Protein AF-A0A212S4M4-F1 (afdb_monomer)

Foldseek 3Di:
DFDCPPQNKTWDQDPPPRDIDIDRCVVPVVSCVVVVVPPDDPLLVLLVVLQVCVLVVHDQVVSCVVSVHPDSVVSVVSRPDCNNVVVVVVVVVVVVVVPDDDDD

Mean predicted aligned error: 15.21 Å

Sequence (104 aa):
MACLGDNFEEYKQTTKTGAIAAHDLKLCPLVMRVIGMKGVWNMDARASGISANDDADADQDDIMAQAAHSQVSTMARYVRGTIGTLRKVANLRAAHRADRKPND

Solvent-accessible surface area (backbone atoms only — not comparable to full-atom values): 6366 Å² total; per-residue (Å²): 134,82,71,74,46,99,76,50,37,48,73,45,71,38,92,89,76,65,47,74,49,77,43,63,44,78,78,36,74,62,53,33,50,74,74,59,60,67,86,66,49,75,65,57,56,51,23,49,53,51,19,51,40,46,62,66,68,50,59,67,67,59,53,26,60,76,65,72,43,96,43,71,75,65,52,57,73,34,48,80,66,58,63,51,60,52,50,52,50,51,50,52,51,51,53,54,55,69,71,51,71,82,85,128

Structure (mmCIF, N/CA/C/O backbone):
data_AF-A0A212S4M4-F1
#
_entry.id   AF-A0A212S4M4-F1
#
loop_
_atom_site.group_PDB
_atom_site.id
_atom_site.type_symbol
_atom_site.label_atom_id
_atom_site.label_alt_id
_atom_site.label_comp_id
_atom_site.label_asym_id
_atom_site.label_entity_id
_atom_site.label_seq_id
_atom_site.pdbx_PDB_ins_code
_atom_site.Cartn_x
_atom_site.Cartn_y
_atom_site.Cartn_z
_atom_site.occupancy
_atom_site.B_iso_or_equiv
_atom_site.auth_seq_id
_atom_site.auth_comp_id
_atom_site.auth_asym_id
_atom_site.auth_atom_id
_atom_site.pdbx_PDB_model_num
ATOM 1 N N . MET A 1 1 ? -20.793 17.224 11.805 1.00 41.28 1 MET A N 1
ATOM 2 C CA . MET A 1 1 ? -19.807 16.549 10.942 1.00 41.28 1 MET A CA 1
ATOM 3 C C . MET A 1 1 ? -19.246 15.398 11.755 1.00 41.28 1 MET A C 1
ATOM 5 O O . MET A 1 1 ? -18.525 15.656 12.707 1.00 41.28 1 MET A O 1
ATOM 9 N N . ALA A 1 2 ? -19.721 14.174 11.523 1.00 46.06 2 ALA A N 1
ATOM 10 C CA . ALA A 1 2 ? -19.197 13.004 12.222 1.00 46.06 2 ALA A CA 1
ATOM 11 C C . ALA A 1 2 ? -17.858 12.651 11.569 1.00 46.06 2 ALA A C 1
ATOM 13 O O . ALA A 1 2 ? -17.828 12.306 10.390 1.00 46.06 2 ALA A O 1
ATOM 14 N N . CYS A 1 3 ? -16.756 12.828 12.293 1.00 41.53 3 CYS A N 1
ATOM 15 C CA . CYS A 1 3 ? -15.466 12.326 11.845 1.00 41.53 3 CYS A CA 1
ATOM 16 C C . CYS A 1 3 ? -15.454 10.818 12.093 1.00 41.53 3 CYS A C 1
ATOM 18 O O . CYS A 1 3 ? -15.454 10.387 13.243 1.00 41.53 3 CYS A O 1
ATOM 20 N N . LEU A 1 4 ? -15.465 10.028 11.022 1.00 54.53 4 LEU A N 1
ATOM 21 C CA . LEU A 1 4 ? -15.038 8.635 11.083 1.00 54.53 4 LEU A CA 1
ATOM 22 C C . LEU A 1 4 ? -13.532 8.663 11.354 1.00 54.53 4 LEU A C 1
ATOM 24 O O . LEU A 1 4 ? -12.756 9.005 10.467 1.00 54.53 4 LEU A O 1
ATOM 28 N N . GLY A 1 5 ? -13.132 8.415 12.600 1.00 55.19 5 GLY A N 1
ATOM 29 C CA . GLY A 1 5 ? -11.719 8.244 12.930 1.00 55.19 5 GLY A CA 1
ATOM 30 C C . GLY A 1 5 ? -11.162 6.979 12.276 1.00 55.19 5 GLY A C 1
ATOM 3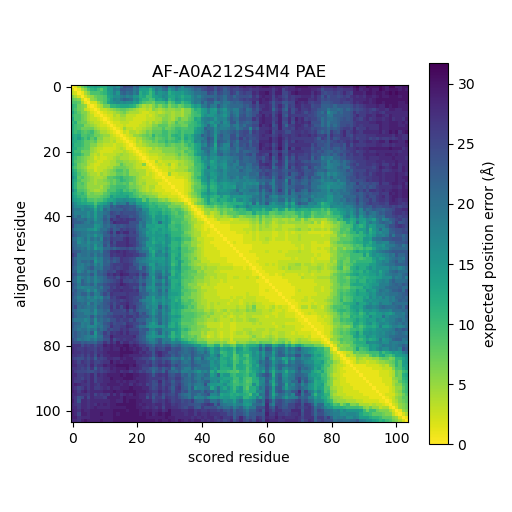1 O O . GLY A 1 5 ? -11.922 6.066 11.943 1.00 55.19 5 GLY A O 1
ATOM 32 N N . ASP A 1 6 ? -9.835 6.896 12.171 1.00 58.81 6 ASP A N 1
ATOM 33 C CA . ASP A 1 6 ? -9.078 5.779 11.570 1.00 58.81 6 ASP A CA 1
ATOM 34 C C . ASP A 1 6 ? -9.453 4.383 12.122 1.00 58.81 6 ASP A C 1
ATOM 36 O O . ASP A 1 6 ? -9.156 3.354 11.519 1.00 58.81 6 ASP A O 1
ATOM 40 N N . ASN A 1 7 ? -10.165 4.341 13.252 1.00 67.31 7 ASN A N 1
ATOM 41 C CA . ASN A 1 7 ? -10.626 3.140 13.934 1.00 67.31 7 ASN A CA 1
ATOM 42 C C . ASN A 1 7 ? -12.078 2.728 13.640 1.00 67.31 7 ASN A C 1
ATOM 44 O O . ASN A 1 7 ? -12.550 1.827 14.321 1.00 67.31 7 ASN A O 1
ATOM 48 N N . PHE A 1 8 ? -12.794 3.310 12.668 1.00 75.62 8 PHE A N 1
ATOM 49 C CA . PHE A 1 8 ? -14.199 2.941 12.370 1.00 75.62 8 PHE A CA 1
ATOM 50 C C . PHE A 1 8 ? -15.125 2.994 13.603 1.00 75.62 8 PHE A C 1
ATOM 52 O O . PHE A 1 8 ? -16.032 2.176 13.774 1.00 75.62 8 PHE A O 1
ATOM 59 N N . GLU A 1 9 ? -14.883 3.968 14.473 1.00 81.75 9 GLU A N 1
ATOM 60 C CA . GLU A 1 9 ? -15.689 4.223 15.661 1.00 81.75 9 GLU A CA 1
ATOM 61 C C . GLU A 1 9 ? -16.551 5.462 15.429 1.00 81.75 9 GLU A C 1
ATOM 63 O O . GLU A 1 9 ? -16.052 6.527 15.056 1.00 81.75 9 GLU A O 1
ATOM 68 N N . GLU A 1 10 ? -17.854 5.326 15.655 1.00 81.75 10 GLU A N 1
ATOM 69 C CA . GLU A 1 10 ? -18.790 6.441 15.606 1.00 81.75 10 GLU A CA 1
ATOM 70 C C . GLU A 1 10 ? -19.093 6.940 17.013 1.00 81.75 10 GLU A C 1
ATOM 72 O O . GLU A 1 10 ? -19.582 6.202 17.870 1.00 81.75 10 GLU A O 1
ATOM 77 N N . TYR A 1 11 ? -18.842 8.229 17.232 1.00 81.75 11 TYR A N 1
ATOM 78 C CA . TYR A 1 11 ? -19.122 8.906 18.489 1.00 81.75 11 TYR A CA 1
ATOM 79 C C . TYR A 1 11 ? -20.293 9.860 18.311 1.00 81.75 11 TYR A C 1
ATOM 81 O O . TYR A 1 11 ? -20.272 10.757 17.464 1.00 81.75 11 TYR A O 1
ATOM 89 N N . LYS A 1 12 ? -21.316 9.698 19.149 1.00 83.38 12 LYS A N 1
ATOM 90 C CA . LYS A 1 12 ? -22.462 10.600 19.196 1.00 83.38 12 LYS A CA 1
ATOM 91 C C . LYS A 1 12 ? -22.642 11.150 20.600 1.00 83.38 12 LYS A C 1
ATOM 93 O O . LYS A 1 12 ? -22.905 10.404 21.540 1.00 83.38 12 LYS A O 1
ATOM 98 N N . GLN A 1 13 ? -22.595 12.473 20.721 1.00 88.12 13 GLN A N 1
ATOM 99 C CA . GLN A 1 13 ? -23.018 13.157 21.934 1.00 88.12 13 GLN A CA 1
ATOM 100 C C . GLN A 1 13 ? -24.540 13.316 21.934 1.00 88.12 13 GLN A C 1
ATOM 102 O O . GLN A 1 13 ? -25.142 13.838 20.992 1.00 88.12 13 GLN A O 1
ATOM 107 N N . THR A 1 14 ? -25.183 12.827 22.985 1.00 82.12 14 THR A N 1
ATOM 108 C CA . THR A 1 14 ? -26.637 12.888 23.130 1.00 82.12 14 THR A CA 1
ATOM 109 C C . THR A 1 14 ? -27.063 14.252 23.667 1.00 82.12 14 THR A C 1
ATOM 111 O O . THR A 1 14 ? -26.523 14.754 24.648 1.00 82.12 14 THR A O 1
ATOM 114 N N . THR A 1 15 ? -28.063 14.866 23.037 1.00 85.38 15 THR A N 1
ATOM 115 C CA . THR A 1 15 ? -28.515 16.228 23.374 1.00 85.38 15 THR A CA 1
ATOM 116 C C . THR A 1 15 ? -29.266 16.311 24.702 1.00 85.38 15 THR A C 1
ATOM 118 O O . THR A 1 15 ? -29.335 17.380 25.296 1.00 85.38 15 THR A O 1
ATOM 121 N N . LYS A 1 16 ? -29.828 15.192 25.180 1.00 82.62 16 LYS A N 1
ATOM 122 C CA . LYS A 1 16 ? -30.659 15.157 26.393 1.00 82.62 16 LYS A CA 1
ATOM 123 C C . LYS A 1 16 ? -29.863 14.935 27.680 1.00 82.62 16 LYS A C 1
ATOM 125 O O . LYS A 1 16 ? -30.260 15.443 28.720 1.00 82.62 16 LYS A O 1
ATOM 130 N N . THR A 1 17 ? -28.775 14.169 27.630 1.00 83.38 17 THR A N 1
ATOM 131 C CA . THR A 1 17 ? -27.977 13.814 28.819 1.00 83.38 17 THR A CA 1
ATOM 132 C C . THR A 1 17 ? -26.514 14.230 28.704 1.00 83.38 17 THR A C 1
ATOM 134 O O . THR A 1 17 ? -25.763 14.060 29.657 1.00 83.38 17 THR A O 1
ATOM 137 N N . GLY A 1 18 ? -26.082 14.743 27.546 1.00 83.50 18 GLY A N 1
ATOM 138 C CA . GLY A 1 18 ? -24.682 15.075 27.278 1.00 83.50 18 GLY A CA 1
ATOM 139 C C . GLY A 1 18 ? -23.762 13.855 27.171 1.00 83.50 18 GLY A C 1
ATOM 140 O O . GLY A 1 18 ? -22.575 14.023 26.903 1.00 83.50 18 GLY A O 1
ATOM 141 N N . ALA A 1 19 ? -24.292 12.640 27.347 1.00 83.56 19 ALA A N 1
ATOM 142 C CA . ALA A 1 19 ? -23.524 11.406 27.322 1.00 83.56 19 ALA A CA 1
ATOM 143 C C . ALA A 1 19 ? -23.011 11.106 25.912 1.00 83.56 19 ALA A C 1
ATOM 145 O O . ALA A 1 19 ? -23.720 11.332 24.924 1.00 83.56 19 ALA A O 1
ATOM 146 N N . ILE A 1 20 ? -21.798 10.561 25.841 1.00 84.25 20 ILE A N 1
ATOM 147 C CA . ILE A 1 20 ? -21.179 10.094 24.605 1.00 84.25 20 ILE A CA 1
ATOM 148 C C . ILE A 1 20 ? -21.518 8.613 24.438 1.00 84.25 20 ILE A C 1
ATOM 150 O O . ILE A 1 20 ? -21.151 7.789 25.272 1.00 84.25 20 ILE A O 1
ATOM 154 N N . ALA A 1 21 ? -22.222 8.286 23.359 1.00 77.00 21 ALA A N 1
ATOM 155 C CA . ALA A 1 21 ? -22.387 6.920 22.892 1.00 77.00 21 ALA A CA 1
ATOM 156 C C . ALA A 1 21 ? -21.320 6.645 21.829 1.00 77.00 21 ALA A C 1
ATOM 158 O O . ALA A 1 21 ? -21.283 7.332 20.805 1.00 77.00 21 ALA A O 1
ATOM 159 N N . ALA A 1 22 ? -20.453 5.673 22.100 1.00 80.31 22 ALA A N 1
ATOM 160 C CA . ALA A 1 22 ? -19.459 5.179 21.158 1.00 80.31 22 ALA A CA 1
ATOM 161 C C . ALA A 1 22 ? -19.950 3.858 20.550 1.00 80.31 22 ALA A C 1
ATOM 163 O O . ALA A 1 22 ? -20.385 2.960 21.275 1.00 80.31 22 ALA A O 1
ATOM 164 N N . HIS A 1 23 ? -19.884 3.744 19.229 1.00 79.31 23 HIS A N 1
ATOM 165 C CA . HIS A 1 23 ? -20.219 2.536 18.487 1.00 79.31 23 HIS A CA 1
ATOM 166 C C . HIS A 1 23 ? -18.994 2.065 17.706 1.00 79.31 23 HIS A C 1
ATOM 168 O O . HIS A 1 23 ? -18.523 2.769 16.816 1.00 79.31 23 HIS A O 1
ATOM 174 N N . ASP A 1 24 ? -18.496 0.866 18.017 1.00 83.00 24 ASP A N 1
ATOM 175 C CA . ASP A 1 24 ? -17.468 0.207 17.208 1.00 83.00 24 ASP A CA 1
ATOM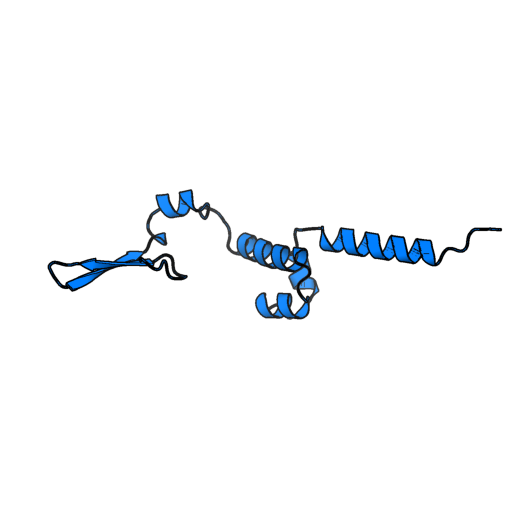 176 C C . ASP A 1 24 ? -18.138 -0.524 16.038 1.00 83.00 24 ASP A C 1
ATOM 178 O O . ASP A 1 24 ? -18.817 -1.544 16.210 1.00 83.00 24 ASP A O 1
ATOM 182 N N . LEU A 1 25 ? -17.964 0.012 14.829 1.00 79.19 25 LEU A N 1
ATOM 183 C CA . LEU A 1 25 ? -18.586 -0.538 13.631 1.00 79.19 25 LEU A CA 1
ATOM 184 C C . LEU A 1 25 ? -17.946 -1.861 13.184 1.00 79.19 25 LEU A C 1
ATOM 186 O O . LEU A 1 25 ? -18.570 -2.598 12.415 1.00 79.19 25 LEU A O 1
ATOM 190 N N . LYS A 1 26 ? -16.765 -2.227 13.705 1.00 75.38 26 LYS A N 1
ATOM 191 C CA . LYS A 1 26 ? -16.124 -3.531 13.444 1.00 75.38 26 LYS A CA 1
ATOM 192 C C . LYS A 1 26 ? -16.924 -4.684 14.040 1.00 75.38 26 LYS A C 1
ATOM 194 O O . LYS A 1 26 ? -16.900 -5.797 13.513 1.00 75.38 26 LYS A O 1
ATOM 199 N N . LEU A 1 27 ? -17.664 -4.419 15.118 1.00 78.31 27 LEU A N 1
ATOM 200 C CA . LEU A 1 27 ? -18.524 -5.403 15.773 1.00 78.31 27 LEU A CA 1
ATOM 201 C C . LEU A 1 27 ? -19.796 -5.689 14.964 1.00 78.31 27 LEU A C 1
ATOM 203 O O . LEU A 1 27 ? -20.457 -6.697 15.204 1.00 78.31 27 LEU A O 1
ATOM 207 N N . CYS A 1 28 ? -20.142 -4.838 13.990 1.00 76.31 28 CYS A N 1
ATOM 208 C CA . CYS A 1 28 ? -21.296 -5.042 13.124 1.00 76.31 28 CYS A CA 1
ATOM 209 C C . CYS A 1 28 ? -20.931 -5.947 11.930 1.00 76.31 28 CYS A C 1
ATOM 211 O O . CYS A 1 28 ? -20.239 -5.516 10.999 1.00 76.31 28 CYS A O 1
ATOM 213 N N . PRO A 1 29 ? -21.459 -7.186 11.849 1.00 70.19 29 PRO A N 1
ATOM 214 C CA . PRO A 1 29 ? -21.100 -8.123 10.783 1.00 70.19 29 PRO A CA 1
ATOM 215 C C . PRO A 1 29 ? -21.566 -7.678 9.391 1.00 70.19 29 PRO A C 1
ATOM 217 O O . PRO A 1 29 ? -21.116 -8.248 8.391 1.00 70.19 29 PRO A O 1
ATOM 220 N N . LEU A 1 30 ? -22.510 -6.734 9.329 1.00 78.81 30 LEU A N 1
ATOM 221 C CA . LEU A 1 30 ? -23.063 -6.172 8.101 1.00 78.81 30 LEU A CA 1
ATOM 222 C C . LEU A 1 30 ? -22.165 -5.058 7.557 1.00 78.81 30 LEU A C 1
ATOM 224 O O . LEU A 1 30 ? -21.862 -5.071 6.369 1.00 78.81 30 LEU A O 1
ATOM 228 N N . VAL A 1 31 ? -21.643 -4.186 8.428 1.00 76.62 31 VAL A N 1
ATOM 229 C CA . VAL A 1 31 ? -20.641 -3.177 8.047 1.00 76.62 31 VAL A CA 1
ATOM 230 C C . VAL A 1 31 ? -19.385 -3.866 7.525 1.00 76.62 31 VAL A C 1
ATOM 232 O O . VAL A 1 31 ? -18.990 -3.604 6.396 1.00 76.62 31 VAL A O 1
ATOM 235 N N . MET A 1 32 ? -18.856 -4.856 8.256 1.00 71.75 32 MET A N 1
ATOM 236 C CA . MET A 1 32 ? -17.696 -5.653 7.823 1.00 71.75 32 MET A CA 1
ATOM 237 C C . MET A 1 32 ? -17.907 -6.374 6.480 1.00 71.75 32 MET A C 1
ATOM 239 O O . MET A 1 32 ? -16.950 -6.648 5.759 1.00 71.75 32 MET A O 1
ATOM 243 N N . ARG A 1 33 ? -19.162 -6.693 6.131 1.00 67.31 33 ARG A N 1
ATOM 244 C CA . ARG A 1 33 ? -19.522 -7.284 4.835 1.00 67.31 33 ARG A CA 1
ATOM 245 C C . ARG A 1 33 ? -19.569 -6.235 3.723 1.00 67.31 33 ARG A C 1
ATOM 247 O O . ARG A 1 33 ? -19.064 -6.509 2.643 1.00 67.31 33 ARG A O 1
ATOM 254 N N . VAL A 1 34 ? -20.180 -5.075 3.973 1.00 73.88 34 VAL A N 1
ATOM 255 C CA . VAL A 1 34 ? -20.313 -3.982 2.990 1.00 73.88 34 VAL A CA 1
ATOM 256 C C . VAL A 1 34 ? -18.950 -3.400 2.627 1.00 73.88 34 VAL A C 1
ATOM 258 O O . VAL A 1 34 ? -18.686 -3.168 1.454 1.00 73.88 34 VAL A O 1
ATOM 261 N N . ILE A 1 35 ? -18.057 -3.252 3.607 1.00 72.69 35 ILE A N 1
ATOM 262 C CA . ILE A 1 35 ? -16.674 -2.816 3.370 1.00 72.69 35 ILE A CA 1
ATOM 263 C C . ILE A 1 35 ? -15.781 -3.934 2.795 1.00 72.69 35 ILE A C 1
ATOM 265 O O . ILE A 1 35 ? -14.592 -3.723 2.591 1.00 72.69 35 ILE A O 1
ATOM 269 N N . GLY A 1 36 ? -16.321 -5.138 2.563 1.00 63.25 36 GLY A N 1
ATOM 270 C CA . GLY A 1 36 ? -15.592 -6.251 1.945 1.00 63.25 36 GLY A CA 1
ATOM 271 C C . GLY A 1 36 ? -14.495 -6.886 2.809 1.00 63.25 36 GLY A C 1
ATOM 272 O O . GLY A 1 36 ? -13.744 -7.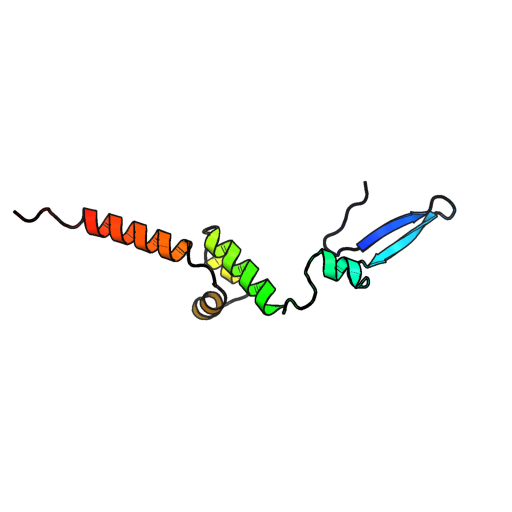718 2.315 1.00 63.25 36 GLY A O 1
ATOM 273 N N . MET A 1 37 ? -14.400 -6.553 4.099 1.00 62.94 37 MET A N 1
ATOM 274 C CA . MET A 1 37 ? -13.330 -7.024 4.996 1.00 62.94 37 MET A CA 1
ATOM 275 C C . MET A 1 37 ? -13.612 -8.383 5.660 1.00 62.94 37 MET A C 1
ATOM 277 O O . MET A 1 37 ? -12.874 -8.816 6.545 1.00 62.94 37 MET A O 1
ATOM 281 N N . LYS A 1 38 ? -14.669 -9.098 5.259 1.00 57.28 38 LYS A N 1
ATOM 282 C CA . LYS A 1 38 ? -14.911 -10.470 5.729 1.00 57.28 38 LYS A CA 1
ATOM 283 C C . LYS A 1 38 ? -14.082 -11.467 4.922 1.00 57.28 38 LYS A C 1
ATOM 285 O O . LYS A 1 38 ? -14.345 -11.672 3.744 1.00 57.28 38 LYS A O 1
ATOM 290 N N . GLY A 1 39 ? -13.137 -12.130 5.586 1.00 60.56 39 GLY A N 1
ATOM 291 C CA . GLY A 1 39 ? -12.322 -13.196 4.989 1.00 60.56 39 GLY A CA 1
ATOM 292 C C . GLY A 1 39 ? -11.024 -12.722 4.331 1.00 60.56 39 GLY A C 1
ATOM 293 O O . GLY A 1 39 ? -10.304 -13.547 3.780 1.00 60.56 39 GLY A O 1
ATOM 294 N N . VAL A 1 40 ? -10.696 -11.429 4.416 1.00 58.38 40 VAL A N 1
ATOM 295 C CA . VAL A 1 40 ? -9.373 -10.928 4.023 1.00 58.38 40 VAL A CA 1
ATOM 296 C C . VAL A 1 40 ? -8.373 -11.348 5.093 1.00 58.38 40 VAL A C 1
ATOM 298 O O . VAL A 1 40 ? -8.464 -10.924 6.245 1.00 58.38 40 VAL A O 1
ATOM 301 N N . TRP A 1 41 ? -7.425 -12.205 4.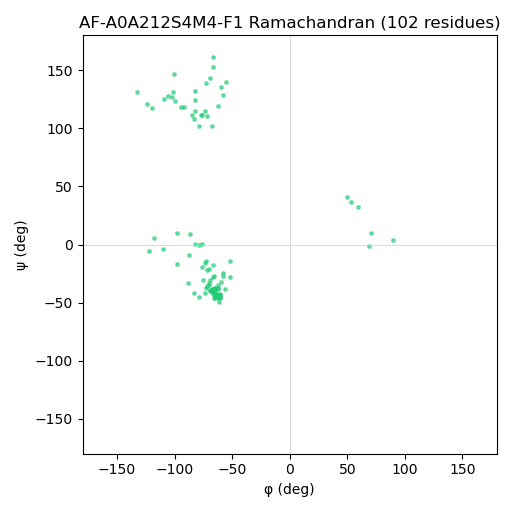728 1.00 70.00 41 TRP A N 1
ATOM 302 C CA . TRP A 1 41 ? -6.334 -12.563 5.622 1.00 70.00 41 TRP A CA 1
ATOM 303 C C . TRP A 1 41 ? -5.367 -11.380 5.734 1.00 70.00 41 TRP A C 1
ATOM 305 O O . TRP A 1 41 ? -5.046 -10.740 4.732 1.00 70.00 41 TRP A O 1
ATOM 315 N N . ASN A 1 42 ? -4.866 -11.087 6.939 1.00 73.12 42 ASN A N 1
ATOM 316 C CA . ASN A 1 42 ? -3.984 -9.933 7.189 1.00 73.12 42 ASN A CA 1
ATOM 317 C C . ASN A 1 42 ? -2.772 -9.872 6.237 1.00 73.12 42 ASN A C 1
ATOM 319 O O . ASN A 1 42 ? -2.276 -8.792 5.924 1.00 73.12 42 ASN A O 1
ATOM 323 N N . MET A 1 43 ? -2.307 -11.019 5.740 1.00 76.81 43 MET A N 1
ATOM 324 C CA . MET A 1 43 ? -1.211 -11.085 4.771 1.00 76.81 43 MET A CA 1
ATOM 325 C C . MET A 1 43 ? -1.612 -10.674 3.354 1.00 76.81 43 MET A C 1
ATOM 327 O O . MET A 1 43 ? -0.776 -10.127 2.642 1.00 76.81 43 MET A O 1
ATOM 331 N N . ASP A 1 44 ? -2.861 -10.894 2.942 1.00 74.75 44 ASP A N 1
ATOM 332 C CA . ASP A 1 44 ? -3.347 -10.423 1.643 1.00 74.75 44 ASP A CA 1
ATOM 333 C C . ASP A 1 44 ? -3.549 -8.906 1.656 1.00 74.75 44 ASP A C 1
ATOM 335 O O . ASP A 1 44 ? -3.169 -8.232 0.702 1.00 74.75 44 ASP A O 1
ATOM 339 N N . ALA A 1 45 ? -4.024 -8.349 2.775 1.00 72.00 45 ALA A N 1
ATOM 340 C CA . ALA A 1 45 ? -4.072 -6.900 2.972 1.00 72.00 45 ALA A CA 1
ATOM 341 C C . ALA A 1 45 ? -2.665 -6.273 2.919 1.00 72.00 45 ALA A C 1
ATOM 343 O O . ALA A 1 45 ? -2.446 -5.281 2.222 1.00 72.00 45 ALA A O 1
ATOM 344 N N . ARG A 1 46 ? -1.681 -6.892 3.589 1.00 81.06 46 ARG A N 1
ATOM 345 C CA . ARG A 1 46 ? -0.275 -6.453 3.548 1.00 81.06 46 ARG A CA 1
ATOM 346 C C . ARG A 1 46 ? 0.327 -6.553 2.144 1.00 81.06 46 ARG A C 1
ATOM 348 O O . ARG A 1 46 ? 0.990 -5.618 1.706 1.00 81.06 46 ARG A O 1
ATOM 355 N N . ALA A 1 47 ? 0.089 -7.656 1.434 1.00 83.62 47 ALA A N 1
ATOM 356 C CA . ALA A 1 47 ? 0.556 -7.836 0.059 1.00 83.62 47 ALA A CA 1
ATOM 357 C C . ALA A 1 47 ? -0.056 -6.802 -0.894 1.00 83.62 47 ALA A C 1
ATOM 359 O O . ALA A 1 47 ? 0.648 -6.272 -1.751 1.00 83.62 47 ALA A O 1
ATOM 360 N N . SER A 1 48 ? -1.335 -6.466 -0.707 1.00 74.12 48 SER A N 1
ATOM 361 C CA . SER A 1 48 ? -2.003 -5.416 -1.475 1.00 74.12 48 SER A CA 1
ATOM 362 C C . SER A 1 48 ? -1.372 -4.043 -1.243 1.00 74.12 48 SER A C 1
ATOM 364 O O . SER A 1 48 ? -1.176 -3.314 -2.207 1.00 74.12 48 SER A O 1
ATOM 366 N N . GLY A 1 49 ? -1.026 -3.694 0.002 1.00 82.12 49 GLY A N 1
ATOM 367 C CA . GLY A 1 49 ? -0.370 -2.418 0.315 1.00 82.12 49 GLY A CA 1
ATOM 368 C C . GLY A 1 49 ? 1.030 -2.305 -0.293 1.00 82.12 49 GLY A C 1
ATOM 369 O O . GLY A 1 49 ? 1.346 -1.310 -0.936 1.00 82.12 49 GLY A O 1
ATOM 370 N N . ILE A 1 50 ? 1.842 -3.360 -0.165 1.00 85.12 50 ILE A N 1
ATOM 371 C CA . ILE A 1 50 ? 3.189 -3.408 -0.760 1.00 85.12 50 ILE A CA 1
ATOM 372 C C . ILE A 1 50 ? 3.108 -3.335 -2.289 1.00 85.12 50 ILE A C 1
ATOM 374 O O . ILE A 1 50 ? 3.841 -2.566 -2.900 1.00 85.12 50 ILE A O 1
ATOM 378 N N . SER A 1 51 ? 2.194 -4.094 -2.902 1.00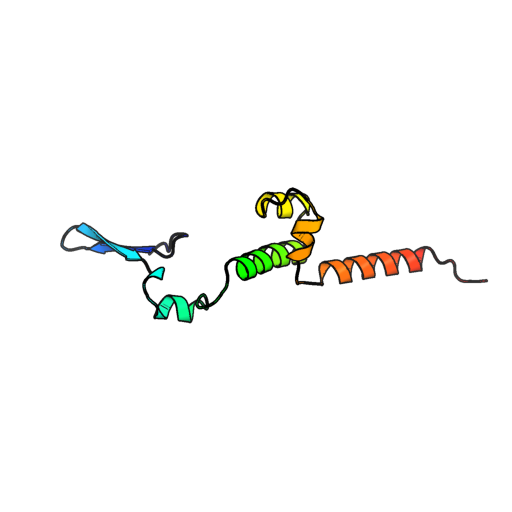 83.75 51 SER A N 1
ATOM 379 C CA . SER A 1 51 ? 2.013 -4.092 -4.360 1.00 83.75 51 SER A CA 1
ATOM 380 C C . SER A 1 51 ? 1.514 -2.744 -4.878 1.00 83.75 51 SER A C 1
ATOM 382 O O . SER A 1 51 ? 1.964 -2.302 -5.923 1.00 83.75 51 SER A O 1
ATOM 384 N N . ALA A 1 52 ? 0.625 -2.066 -4.145 1.00 79.12 52 ALA A N 1
ATOM 385 C CA . ALA A 1 52 ? 0.137 -0.743 -4.527 1.00 79.12 52 ALA A CA 1
ATOM 386 C C . ALA A 1 52 ? 1.241 0.324 -4.475 1.00 79.12 52 ALA A C 1
ATOM 388 O O . ALA A 1 52 ? 1.293 1.182 -5.352 1.00 79.12 52 ALA A O 1
ATOM 389 N N . ASN A 1 53 ? 2.133 0.260 -3.480 1.00 82.38 53 ASN A N 1
ATOM 390 C CA . ASN A 1 53 ? 3.278 1.168 -3.404 1.00 82.38 53 ASN A CA 1
ATOM 391 C C . ASN A 1 53 ? 4.304 0.888 -4.515 1.00 82.38 53 ASN A C 1
ATOM 393 O O . ASN A 1 53 ? 4.829 1.830 -5.102 1.00 82.38 53 ASN A O 1
ATOM 397 N N . ASP A 1 54 ? 4.548 -0.388 -4.830 1.00 83.12 54 ASP A N 1
ATOM 398 C CA . ASP A 1 54 ? 5.411 -0.796 -5.949 1.00 83.12 54 ASP A CA 1
ATOM 399 C C . ASP A 1 54 ? 4.835 -0.336 -7.302 1.00 83.12 54 ASP A C 1
ATOM 401 O O . ASP A 1 54 ? 5.536 0.266 -8.111 1.00 83.12 54 ASP A O 1
ATOM 405 N N . ASP A 1 55 ? 3.528 -0.514 -7.526 1.00 78.38 55 ASP A N 1
ATOM 406 C CA . ASP A 1 55 ? 2.844 -0.042 -8.738 1.00 78.38 55 ASP A CA 1
ATOM 407 C C . ASP A 1 55 ? 2.814 1.500 -8.840 1.00 78.38 55 ASP A C 1
ATOM 409 O O . ASP A 1 55 ? 2.785 2.050 -9.948 1.00 78.38 55 ASP A O 1
ATOM 413 N N . ALA A 1 56 ? 2.848 2.202 -7.701 1.00 81.44 56 ALA A N 1
ATOM 414 C CA . ALA A 1 56 ? 2.999 3.656 -7.617 1.00 81.44 56 ALA A CA 1
ATOM 415 C C . ALA A 1 56 ? 4.450 4.137 -7.816 1.00 81.44 56 ALA A C 1
ATOM 417 O O . ALA A 1 56 ? 4.678 5.347 -7.810 1.00 81.44 56 ALA A O 1
ATOM 418 N N . ASP A 1 57 ? 5.400 3.219 -8.036 1.00 80.12 57 A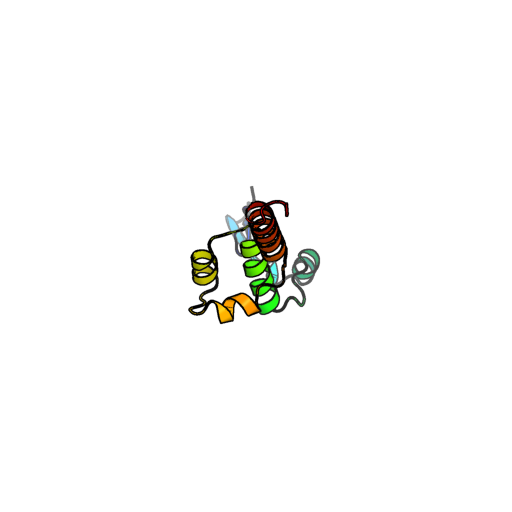SP A N 1
ATOM 419 C CA . ASP A 1 57 ? 6.830 3.501 -8.220 1.00 80.12 57 ASP A CA 1
ATOM 420 C C . ASP A 1 57 ? 7.446 4.219 -7.002 1.00 80.12 57 ASP A C 1
ATOM 422 O O . ASP A 1 57 ? 8.327 5.068 -7.140 1.00 80.12 57 ASP A O 1
ATOM 426 N N . ALA A 1 58 ? 6.939 3.919 -5.798 1.00 83.56 58 ALA A N 1
ATOM 427 C CA . ALA A 1 58 ? 7.504 4.442 -4.559 1.00 83.56 58 ALA A CA 1
ATOM 428 C C . ALA A 1 58 ? 8.907 3.864 -4.316 1.00 83.56 58 ALA A C 1
ATOM 430 O O . ALA A 1 58 ? 9.220 2.754 -4.755 1.00 83.56 58 ALA A O 1
ATOM 431 N N . ASP A 1 59 ? 9.750 4.616 -3.603 1.00 86.88 59 ASP A N 1
ATOM 432 C CA . ASP A 1 59 ? 11.116 4.180 -3.336 1.00 86.88 59 ASP A CA 1
ATOM 433 C C . ASP A 1 59 ? 11.136 2.856 -2.564 1.00 86.88 59 ASP A C 1
ATOM 435 O O . ASP A 1 59 ? 10.378 2.628 -1.617 1.00 86.88 59 ASP A O 1
ATOM 439 N N . GLN A 1 60 ? 12.009 1.954 -2.996 1.00 84.44 60 GLN A N 1
ATOM 440 C CA . GLN A 1 60 ? 12.009 0.591 -2.499 1.00 84.44 60 GLN A CA 1
ATOM 441 C C . GLN A 1 60 ? 12.458 0.506 -1.034 1.00 84.44 60 GLN A C 1
ATOM 443 O O . GLN A 1 60 ? 11.967 -0.362 -0.307 1.00 84.44 60 GLN A O 1
ATOM 448 N N . ASP A 1 61 ? 13.330 1.407 -0.579 1.00 87.56 61 ASP A N 1
ATOM 449 C CA . ASP A 1 61 ? 13.741 1.466 0.823 1.00 87.56 61 ASP A CA 1
ATOM 450 C C . ASP A 1 61 ? 12.603 2.008 1.701 1.00 87.56 61 ASP A C 1
ATOM 452 O O . ASP A 1 61 ? 12.371 1.476 2.791 1.00 87.56 61 ASP A O 1
ATOM 456 N N . ASP A 1 62 ? 11.807 2.955 1.197 1.00 87.81 62 ASP A N 1
ATOM 457 C CA . ASP A 1 62 ? 10.611 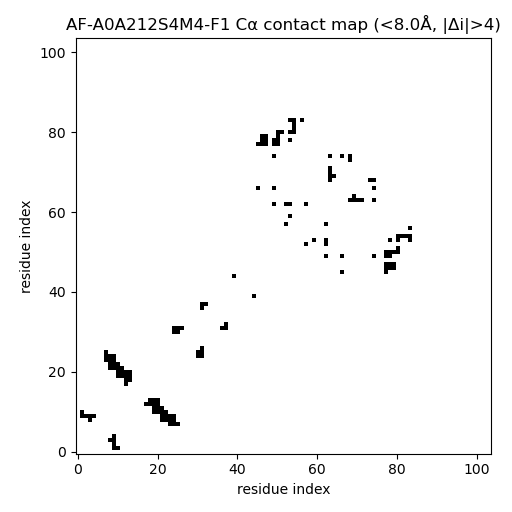3.464 1.882 1.00 87.81 62 ASP A CA 1
ATOM 458 C C . ASP A 1 62 ? 9.512 2.393 2.001 1.00 87.81 62 ASP A C 1
ATOM 460 O O . ASP A 1 62 ? 8.917 2.213 3.072 1.00 87.81 62 ASP A O 1
ATOM 464 N N . ILE A 1 63 ? 9.277 1.613 0.936 1.00 86.62 63 ILE A N 1
ATOM 465 C CA . ILE A 1 63 ? 8.352 0.466 0.963 1.00 86.62 63 ILE A CA 1
ATOM 466 C C . ILE A 1 63 ? 8.822 -0.567 1.991 1.00 86.62 63 ILE A C 1
ATOM 468 O O . ILE A 1 63 ? 8.014 -1.099 2.756 1.00 86.62 63 ILE A O 1
ATOM 472 N N . MET A 1 64 ? 10.125 -0.859 2.039 1.00 88.25 64 MET A N 1
ATOM 473 C CA . MET A 1 64 ? 10.693 -1.812 2.993 1.00 88.25 64 MET A CA 1
ATOM 474 C C . MET A 1 64 ? 10.615 -1.316 4.436 1.00 88.25 64 MET A C 1
ATOM 476 O O . MET A 1 64 ? 10.274 -2.109 5.320 1.00 88.25 64 MET A O 1
ATOM 480 N N . ALA A 1 65 ? 10.876 -0.031 4.678 1.00 88.94 65 ALA A N 1
ATOM 481 C CA . ALA A 1 65 ? 10.750 0.589 5.991 1.00 88.94 65 ALA A CA 1
ATOM 482 C C . ALA A 1 65 ? 9.298 0.529 6.490 1.00 88.94 65 ALA A C 1
ATOM 484 O O . ALA A 1 65 ? 9.047 0.083 7.612 1.00 88.94 65 ALA A O 1
ATOM 485 N N . GLN A 1 66 ? 8.333 0.874 5.632 1.00 85.50 66 GLN A N 1
ATOM 486 C CA . GLN A 1 66 ? 6.903 0.802 5.943 1.00 85.50 66 GLN A CA 1
ATOM 487 C C . GLN A 1 66 ? 6.426 -0.643 6.155 1.00 85.50 66 GLN A C 1
ATOM 489 O O . GLN A 1 66 ? 5.630 -0.916 7.056 1.00 85.50 66 GLN A O 1
ATOM 494 N N . ALA A 1 67 ? 6.939 -1.587 5.366 1.00 85.25 67 ALA A N 1
ATOM 495 C CA . ALA A 1 67 ? 6.639 -3.008 5.490 1.00 85.25 67 ALA A CA 1
ATOM 496 C C . ALA A 1 67 ? 7.468 -3.723 6.570 1.00 85.25 67 ALA A C 1
ATOM 498 O O . ALA A 1 67 ? 7.302 -4.931 6.726 1.00 85.25 67 ALA A O 1
ATOM 499 N N . ALA A 1 68 ? 8.355 -3.036 7.299 1.00 88.06 68 ALA A N 1
ATOM 500 C CA . ALA A 1 68 ? 9.277 -3.611 8.283 1.00 88.06 68 ALA A CA 1
ATOM 501 C C . ALA A 1 68 ? 10.084 -4.824 7.761 1.00 88.06 68 ALA A C 1
ATOM 503 O O . ALA A 1 68 ? 10.252 -5.832 8.453 1.00 88.06 68 ALA A O 1
ATOM 504 N N . HIS A 1 69 ? 10.558 -4.758 6.515 1.00 88.38 69 HIS A N 1
ATOM 505 C CA . HIS A 1 69 ? 11.407 -5.783 5.911 1.00 88.38 69 HIS A CA 1
ATOM 506 C C . HIS A 1 69 ? 12.868 -5.333 5.903 1.00 88.38 69 HIS A C 1
ATOM 508 O O . HIS A 1 69 ? 13.198 -4.288 5.364 1.00 88.38 69 HIS A O 1
ATOM 514 N N . SER A 1 70 ? 13.764 -6.159 6.443 1.00 87.25 70 SER A N 1
ATOM 515 C CA . SER A 1 70 ? 15.214 -5.915 6.395 1.00 87.25 70 SER A CA 1
ATOM 516 C C . SER A 1 70 ? 15.890 -6.467 5.136 1.00 87.25 70 SER A C 1
ATOM 518 O O . SER A 1 70 ? 17.075 -6.235 4.916 1.00 87.25 70 SER A O 1
ATOM 520 N N . GLN A 1 71 ? 15.163 -7.242 4.326 1.00 88.00 71 GLN A N 1
ATOM 521 C CA . GLN A 1 71 ? 15.676 -7.867 3.110 1.00 88.00 71 GLN A CA 1
ATOM 522 C C . GLN A 1 71 ? 14.715 -7.641 1.945 1.00 88.00 71 GLN A C 1
ATOM 524 O O . GLN A 1 71 ? 13.527 -7.967 2.033 1.00 88.00 71 GLN A O 1
ATOM 529 N N . VAL A 1 72 ? 15.267 -7.198 0.815 1.00 82.69 72 VAL A N 1
ATOM 530 C CA . VAL A 1 72 ? 14.544 -7.008 -0.452 1.00 82.69 72 VAL A CA 1
ATOM 531 C C . VAL A 1 72 ? 13.855 -8.295 -0.917 1.00 82.69 72 VAL A C 1
ATOM 533 O O . VAL A 1 72 ? 12.721 -8.268 -1.389 1.00 82.69 72 VAL A O 1
ATOM 536 N N . SER A 1 73 ? 14.507 -9.445 -0.731 1.00 83.44 73 SER A N 1
ATOM 537 C CA . SER A 1 73 ? 13.964 -10.765 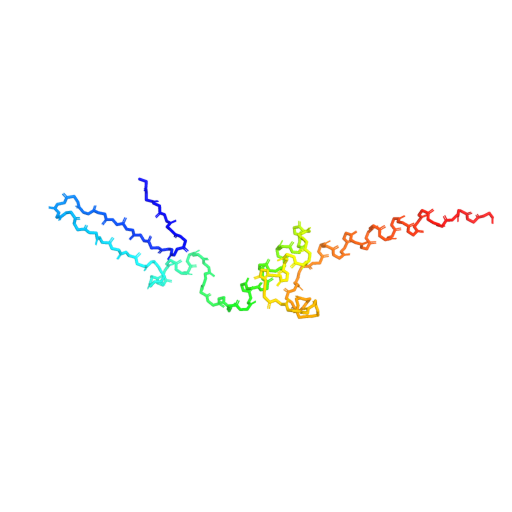-1.078 1.00 83.44 73 SER A CA 1
ATOM 538 C C . SER A 1 73 ? 12.664 -11.088 -0.335 1.00 83.44 73 SER A C 1
ATOM 540 O O . SER A 1 73 ? 11.793 -11.765 -0.880 1.00 83.44 73 SER A O 1
ATOM 542 N N . THR A 1 74 ? 12.512 -10.590 0.894 1.00 83.50 74 THR A N 1
ATOM 543 C CA . THR A 1 74 ? 11.302 -10.769 1.698 1.00 83.50 74 THR A CA 1
ATOM 544 C C . THR A 1 74 ? 10.171 -9.902 1.165 1.00 83.50 74 THR A C 1
ATOM 546 O O . THR A 1 74 ? 9.064 -10.407 1.031 1.00 83.50 74 THR A O 1
ATOM 549 N N . MET A 1 75 ? 10.445 -8.650 0.783 1.00 84.38 75 MET A N 1
ATOM 550 C CA . MET A 1 75 ? 9.461 -7.749 0.166 1.00 84.38 75 MET A CA 1
ATOM 551 C C . MET A 1 75 ? 8.984 -8.260 -1.196 1.00 84.38 75 MET A C 1
ATOM 553 O O . MET A 1 75 ? 7.782 -8.276 -1.453 1.00 84.38 75 MET A O 1
ATOM 557 N N . ALA A 1 76 ? 9.900 -8.765 -2.025 1.00 81.62 76 ALA A N 1
ATOM 558 C CA . ALA A 1 76 ? 9.591 -9.283 -3.357 1.00 81.62 76 ALA A CA 1
ATOM 559 C C . ALA A 1 76 ? 8.550 -10.421 -3.349 1.00 81.62 76 ALA A C 1
ATOM 561 O O . ALA A 1 76 ? 7.844 -10.612 -4.332 1.00 81.62 76 ALA A O 1
ATOM 562 N N . ARG A 1 77 ? 8.400 -11.156 -2.235 1.00 80.75 77 ARG A N 1
ATOM 563 C CA . ARG A 1 77 ? 7.363 -12.197 -2.073 1.00 80.75 77 ARG A CA 1
ATOM 564 C C . ARG A 1 77 ? 5.943 -11.636 -1.952 1.00 80.75 77 ARG A C 1
ATOM 566 O O . ARG A 1 77 ? 4.982 -12.376 -2.149 1.00 80.75 77 ARG A O 1
ATOM 573 N N . TYR A 1 78 ? 5.811 -10.368 -1.572 1.00 76.94 78 TYR A N 1
ATOM 574 C CA . TYR A 1 78 ? 4.529 -9.695 -1.361 1.00 76.94 78 TYR A CA 1
ATOM 575 C C . TYR A 1 78 ? 4.092 -8.852 -2.557 1.00 76.94 78 TYR A C 1
ATOM 577 O O . TYR A 1 78 ? 2.911 -8.526 -2.638 1.00 76.94 78 TYR A O 1
ATOM 585 N N . VAL A 1 79 ? 5.010 -8.525 -3.472 1.00 76.69 79 VAL A N 1
ATOM 586 C CA . VAL A 1 79 ? 4.693 -7.837 -4.727 1.00 76.69 79 VAL A CA 1
ATOM 587 C C . VAL A 1 79 ? 3.963 -8.822 -5.642 1.00 76.69 79 VAL A C 1
ATOM 589 O O . VAL A 1 79 ? 4.531 -9.814 -6.095 1.00 76.69 79 VAL A O 1
ATOM 592 N N . ARG A 1 80 ? 2.670 -8.576 -5.870 1.00 72.38 80 ARG A N 1
ATOM 593 C CA . ARG A 1 80 ? 1.794 -9.393 -6.728 1.00 72.38 80 ARG A CA 1
ATOM 594 C C . ARG A 1 80 ? 1.397 -8.672 -8.031 1.00 72.38 80 ARG A C 1
ATOM 596 O O . ARG A 1 80 ? 0.742 -9.284 -8.873 1.00 72.38 80 ARG A O 1
ATOM 603 N N . GLY A 1 81 ? 1.804 -7.408 -8.204 1.00 61.69 81 GLY A N 1
ATOM 604 C CA . GLY A 1 81 ? 1.624 -6.574 -9.403 1.00 61.69 81 GLY A CA 1
ATOM 605 C C . GLY A 1 81 ? 2.887 -6.512 -10.274 1.00 61.69 81 GLY A C 1
ATOM 606 O O . GLY A 1 81 ? 4.001 -6.618 -9.775 1.00 61.69 81 GLY A O 1
ATOM 607 N N . THR A 1 82 ? 2.722 -6.421 -11.598 1.00 56.78 82 THR A N 1
ATOM 608 C CA . THR A 1 82 ? 3.804 -6.546 -12.606 1.00 56.78 82 THR A CA 1
ATOM 609 C C . THR A 1 82 ? 4.015 -5.281 -13.445 1.00 56.78 82 THR A C 1
ATOM 611 O O . THR A 1 82 ? 4.812 -5.283 -14.387 1.00 56.78 82 THR A O 1
ATOM 614 N N . ILE A 1 83 ? 3.324 -4.177 -13.145 1.00 57.09 83 ILE A N 1
ATOM 615 C CA . ILE A 1 83 ? 3.382 -2.973 -13.988 1.00 57.09 83 ILE A CA 1
ATOM 616 C C . ILE A 1 83 ? 4.763 -2.307 -13.891 1.00 57.09 83 ILE A C 1
ATOM 618 O O . ILE A 1 83 ? 5.327 -1.934 -14.926 1.00 57.09 83 ILE A O 1
ATOM 622 N N . GLY A 1 84 ? 5.359 -2.248 -12.695 1.00 57.06 84 GLY A N 1
ATOM 623 C CA . GLY A 1 84 ? 6.725 -1.744 -12.498 1.00 57.06 84 GLY A CA 1
ATOM 624 C C . GLY A 1 84 ? 7.780 -2.560 -13.258 1.00 57.06 84 GLY A C 1
ATOM 625 O O . GLY A 1 84 ? 8.639 -2.008 -13.956 1.00 57.06 84 GLY A O 1
ATOM 626 N N . THR A 1 85 ? 7.666 -3.892 -13.247 1.00 60.59 85 THR A N 1
ATOM 627 C CA . THR A 1 85 ? 8.564 -4.789 -13.999 1.00 60.59 85 THR A CA 1
ATOM 628 C C . THR A 1 85 ? 8.383 -4.662 -15.512 1.00 60.59 85 THR A C 1
ATOM 630 O O . THR A 1 85 ? 9.374 -4.632 -16.245 1.00 60.59 85 THR A O 1
ATOM 633 N N . LEU A 1 86 ? 7.149 -4.506 -15.999 1.00 62.91 86 LEU A N 1
ATOM 634 C CA . LEU A 1 86 ? 6.868 -4.273 -17.419 1.00 62.91 86 LEU A CA 1
ATOM 635 C C . LEU A 1 86 ? 7.431 -2.928 -17.905 1.00 62.91 86 LEU A C 1
ATOM 637 O O . LEU A 1 86 ? 8.040 -2.880 -18.977 1.00 62.91 86 LEU A O 1
ATOM 641 N N . ARG A 1 87 ? 7.304 -1.856 -17.111 1.00 62.97 87 ARG A N 1
ATOM 642 C CA . ARG A 1 87 ? 7.881 -0.534 -17.416 1.00 62.97 87 ARG A CA 1
ATOM 643 C C . ARG A 1 87 ? 9.409 -0.576 -17.435 1.00 62.97 87 ARG A C 1
ATOM 645 O O . ARG A 1 87 ? 10.027 -0.083 -18.378 1.00 62.97 87 ARG A O 1
ATOM 652 N N . LYS A 1 88 ? 10.026 -1.240 -16.455 1.00 66.19 88 LYS A N 1
ATOM 653 C CA . LYS A 1 88 ? 11.483 -1.431 -16.390 1.00 66.19 88 LYS A CA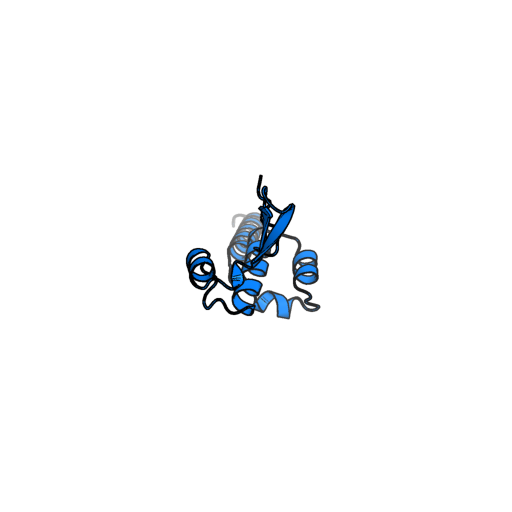 1
ATOM 654 C C . LYS A 1 88 ? 12.014 -2.205 -17.597 1.00 66.19 88 LYS A C 1
ATOM 656 O O . LYS A 1 88 ? 12.984 -1.782 -18.222 1.00 66.19 88 LYS A O 1
ATOM 661 N N . VAL A 1 89 ? 11.349 -3.291 -17.993 1.00 76.88 89 VAL A N 1
ATOM 662 C CA . VAL A 1 89 ? 11.701 -4.053 -19.202 1.00 76.88 89 VAL A CA 1
ATOM 663 C C . VAL A 1 89 ? 11.489 -3.223 -20.471 1.00 76.88 89 VAL A C 1
ATOM 665 O O . VAL A 1 89 ? 12.301 -3.312 -21.391 1.00 76.88 89 VAL A O 1
ATOM 668 N N . ALA A 1 90 ? 10.441 -2.397 -20.542 1.00 75.00 90 ALA A N 1
ATOM 669 C CA . ALA A 1 90 ? 10.223 -1.491 -21.669 1.00 75.00 90 ALA A CA 1
ATOM 670 C C . ALA A 1 90 ? 11.362 -0.465 -21.811 1.00 75.00 90 ALA A C 1
ATOM 672 O O . ALA A 1 90 ? 11.876 -0.291 -22.917 1.00 75.00 90 ALA A O 1
ATOM 673 N N . ASN A 1 91 ? 11.820 0.123 -20.701 1.00 74.25 91 ASN A N 1
ATOM 674 C CA . ASN A 1 91 ? 12.960 1.043 -20.675 1.00 74.25 91 ASN A CA 1
ATOM 675 C C . ASN A 1 91 ? 14.268 0.347 -21.074 1.00 74.25 91 ASN A C 1
ATOM 677 O O . ASN A 1 91 ? 14.995 0.847 -21.929 1.00 74.25 91 ASN A O 1
ATOM 681 N N . LEU A 1 92 ? 14.535 -0.849 -20.538 1.00 80.19 92 LEU A N 1
ATOM 682 C CA . LEU A 1 92 ? 15.711 -1.645 -20.910 1.00 80.19 92 LEU A CA 1
ATOM 683 C C . LEU A 1 92 ? 15.691 -2.050 -22.392 1.00 80.19 92 LEU A C 1
ATOM 685 O O . LEU A 1 92 ? 16.726 -2.030 -23.052 1.00 80.19 92 LEU A O 1
ATOM 689 N N . ARG A 1 93 ? 14.517 -2.367 -22.953 1.00 82.75 93 ARG A N 1
ATOM 690 C CA . ARG A 1 93 ? 14.354 -2.649 -24.389 1.00 82.75 93 ARG A CA 1
ATOM 691 C C . ARG A 1 93 ? 14.575 -1.407 -25.247 1.00 82.75 93 ARG A C 1
ATOM 693 O O . ARG A 1 93 ? 15.142 -1.530 -26.328 1.00 82.75 93 ARG A O 1
ATOM 700 N N . ALA A 1 94 ? 14.123 -0.237 -24.803 1.00 80.88 94 ALA A N 1
ATOM 701 C CA . ALA A 1 94 ? 14.370 1.022 -25.500 1.00 80.88 94 ALA A CA 1
ATOM 702 C C . ALA A 1 94 ? 15.867 1.374 -25.498 1.00 80.88 94 ALA A C 1
ATOM 704 O O . ALA A 1 94 ? 16.416 1.648 -26.562 1.00 80.88 94 ALA A O 1
ATOM 705 N N . ALA A 1 95 ? 16.536 1.253 -24.347 1.00 80.06 95 ALA A N 1
ATOM 706 C CA . ALA A 1 95 ? 17.980 1.450 -24.217 1.00 80.06 95 ALA A CA 1
ATOM 707 C C . ALA A 1 95 ? 18.778 0.461 -25.086 1.00 80.06 95 ALA A C 1
ATOM 709 O O . ALA A 1 95 ? 19.627 0.868 -25.870 1.00 80.06 95 ALA A O 1
ATOM 710 N N . HIS A 1 96 ? 18.428 -0.828 -25.057 1.00 81.50 96 HIS A N 1
ATOM 711 C CA . HIS A 1 96 ? 19.064 -1.841 -25.904 1.00 81.50 96 HIS A CA 1
ATOM 712 C C . HIS A 1 96 ? 18.863 -1.576 -27.408 1.00 81.50 96 HIS A C 1
ATOM 714 O O . HIS A 1 96 ? 19.728 -1.890 -28.222 1.00 81.50 96 HIS A O 1
ATOM 720 N N . ARG A 1 97 ? 17.709 -1.034 -27.822 1.00 80.25 97 ARG A N 1
ATOM 721 C CA . ARG A 1 97 ? 17.490 -0.641 -29.226 1.00 80.25 97 ARG A CA 1
ATOM 722 C C . ARG A 1 97 ? 18.321 0.578 -29.617 1.00 80.25 97 ARG A C 1
ATOM 724 O O . ARG A 1 97 ? 18.729 0.643 -30.768 1.00 80.25 97 ARG A O 1
ATOM 731 N N . ALA A 1 98 ? 18.563 1.503 -28.690 1.00 76.25 98 ALA A N 1
ATOM 732 C CA . ALA A 1 98 ? 19.405 2.672 -28.922 1.00 76.25 98 ALA A CA 1
ATOM 733 C C . ALA A 1 98 ? 20.896 2.305 -29.051 1.00 76.25 98 ALA A C 1
ATOM 735 O O . ALA A 1 98 ? 21.589 2.890 -29.878 1.00 76.25 98 ALA A O 1
ATOM 736 N N . ASP A 1 99 ? 21.365 1.300 -28.305 1.00 77.12 99 ASP A N 1
ATOM 737 C CA . ASP A 1 99 ? 22.755 0.814 -28.372 1.00 77.12 99 ASP A CA 1
ATOM 738 C C . ASP A 1 99 ? 23.054 -0.047 -29.609 1.00 77.12 99 ASP A C 1
ATOM 740 O O . ASP A 1 99 ? 24.212 -0.215 -30.004 1.00 77.12 99 ASP A O 1
ATOM 744 N N . ARG A 1 100 ? 22.028 -0.605 -30.260 1.00 68.19 100 ARG A N 1
ATOM 745 C CA . ARG A 1 100 ? 22.219 -1.396 -31.476 1.00 68.19 100 ARG A CA 1
ATOM 746 C C . ARG A 1 100 ? 22.416 -0.458 -32.670 1.00 68.19 100 ARG A C 1
ATOM 748 O O . ARG A 1 100 ? 21.443 0.052 -33.219 1.00 68.19 100 ARG A O 1
ATOM 755 N N . LYS A 1 101 ? 23.667 -0.273 -33.113 1.00 64.25 101 LYS A N 1
ATOM 756 C CA . LYS A 1 101 ? 23.943 0.358 -34.416 1.00 64.25 101 LYS A CA 1
ATOM 757 C C . LYS A 1 101 ? 23.196 -0.400 -35.526 1.00 64.25 101 LYS A C 1
ATOM 759 O O . LYS A 1 101 ? 23.131 -1.633 -35.459 1.00 64.25 101 LYS A O 1
ATOM 764 N N . PRO A 1 102 ? 22.619 0.301 -36.521 1.00 60.75 102 PRO A N 1
ATOM 765 C CA . PRO A 1 102 ? 22.088 -0.369 -37.697 1.00 60.75 102 PRO A CA 1
ATOM 766 C C . PRO A 1 102 ? 23.237 -1.160 -38.328 1.00 60.75 102 PRO A C 1
ATOM 768 O O . PRO A 1 102 ? 24.338 -0.634 -38.463 1.00 60.75 102 PRO A O 1
ATOM 771 N N . ASN A 1 103 ? 23.013 -2.447 -38.595 1.00 62.94 103 ASN A N 1
ATOM 772 C CA . ASN A 1 103 ? 24.004 -3.254 -39.297 1.00 62.94 103 ASN A CA 1
ATOM 773 C C . ASN A 1 103 ? 24.193 -2.644 -40.695 1.00 62.94 103 ASN A C 1
ATOM 775 O O . ASN A 1 103 ? 23.212 -2.584 -41.440 1.00 62.94 103 ASN A O 1
ATOM 779 N N . ASP A 1 104 ? 25.417 -2.202 -40.996 1.00 54.62 104 ASP A N 1
ATOM 780 C CA . ASP A 1 104 ? 25.900 -1.945 -42.360 1.00 54.62 104 ASP A CA 1
ATOM 781 C C . ASP A 1 104 ? 26.016 -3.263 -43.148 1.00 54.62 104 ASP A C 1
ATOM 783 O O . ASP A 1 104 ? 26.403 -4.292 -42.535 1.00 54.62 104 ASP A O 1
#

Secondary structure (DSSP, 8-state):
-----TT-EEEEE-TTT-PEEEEEGGG-TTHHHHTT-SS--HHHHHHHHHHHHHHTT--HHHHHHHTT-S-HHHHHTT----HHHHHHHHHHHHHHHHHSPPP-

Radius of gyration: 23.14 Å; Cα contacts (8 Å, |Δi|>4): 80; chains: 1; bounding box: 57×30×71 Å

Nearest PDB structures (foldseek):
  5hxy-assembly4_D  TM=5.909E-01  e=2.465E+00  Thermoplasma acidophilum DSM 1728
  5hxy-assembly2_B  TM=5.354E-01  e=5.680E+00  Thermoplasma acidophilum DSM 1728
  5hxy-assembly5_E  TM=4.459E-01  e=7.831E+00  Thermoplasma acidophilum DSM 1728

Organism: Rhodoblastus acidophilus (NCBI:txid1074)

pLDDT: mean 75.24, std 10.89, range [41.28, 88.94]